Protein AF-X1MMC7-F1 (afdb_monomer_lite)

Structure (mmCIF, N/CA/C/O backbone):
data_AF-X1MMC7-F1
#
_entry.id   AF-X1MMC7-F1
#
loop_
_atom_site.group_PDB
_atom_site.id
_atom_site.type_symb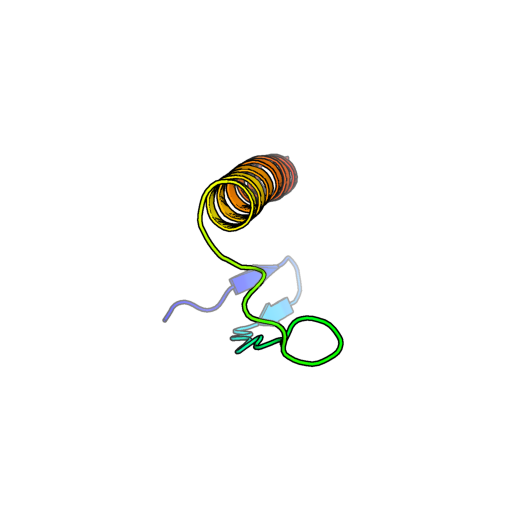ol
_atom_site.label_atom_id
_atom_site.label_alt_id
_atom_site.label_comp_id
_atom_site.label_asym_id
_atom_site.label_entity_id
_atom_site.label_seq_id
_atom_site.pdbx_PDB_ins_code
_atom_site.Cartn_x
_atom_site.Cartn_y
_atom_site.Cartn_z
_atom_site.o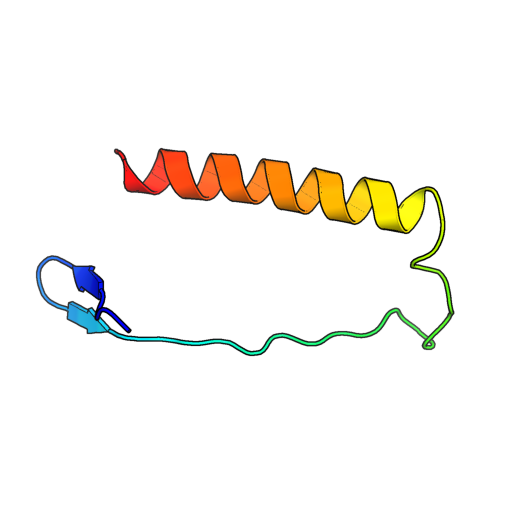ccupancy
_atom_site.B_iso_or_equiv
_atom_site.auth_seq_id
_atom_site.auth_comp_id
_atom_site.auth_asym_id
_atom_site.auth_atom_id
_atom_site.pdbx_PDB_model_num
ATOM 1 N N . MET A 1 1 ? -2.710 6.133 -21.754 1.00 57.66 1 MET A N 1
ATOM 2 C CA . MET A 1 1 ? -1.717 5.450 -20.898 1.00 57.66 1 MET A CA 1
ATOM 3 C C . MET A 1 1 ? -0.411 5.457 -21.658 1.00 57.66 1 MET A C 1
ATOM 5 O O . MET A 1 1 ? -0.374 4.887 -22.738 1.00 57.66 1 MET A O 1
ATOM 9 N N . GLU A 1 2 ? 0.594 6.172 -21.162 1.00 78.69 2 GLU A N 1
ATOM 10 C CA . GLU A 1 2 ? 1.880 6.321 -21.852 1.00 78.69 2 GLU A CA 1
ATOM 11 C C . GLU A 1 2 ? 2.861 5.240 -21.398 1.00 78.69 2 GLU A C 1
ATOM 13 O O . GLU A 1 2 ? 2.987 4.962 -20.201 1.00 78.69 2 GLU A O 1
ATOM 18 N N . TYR A 1 3 ? 3.540 4.624 -22.363 1.00 83.44 3 TYR A N 1
ATOM 19 C CA . TYR A 1 3 ? 4.601 3.657 -22.108 1.00 83.44 3 TYR A CA 1
ATOM 20 C C . TYR A 1 3 ? 5.837 4.377 -21.568 1.00 83.44 3 TYR A C 1
ATOM 22 O O . TYR A 1 3 ? 6.181 5.471 -22.014 1.00 83.44 3 TYR A O 1
ATOM 30 N N . LYS A 1 4 ? 6.519 3.770 -20.593 1.00 83.50 4 LYS A N 1
ATOM 31 C CA . LYS A 1 4 ? 7.811 4.274 -20.123 1.00 83.50 4 LYS A CA 1
ATOM 32 C C . LYS A 1 4 ? 8.927 3.677 -20.952 1.00 83.50 4 LYS A C 1
ATOM 34 O O . LYS A 1 4 ? 8.934 2.477 -21.209 1.00 83.50 4 LYS A O 1
ATOM 39 N N . HIS A 1 5 ? 9.888 4.522 -21.297 1.00 86.00 5 HIS A N 1
ATOM 40 C CA . HIS A 1 5 ? 11.080 4.147 -22.039 1.00 86.00 5 HIS A CA 1
ATOM 41 C C . HIS A 1 5 ? 12.315 4.374 -21.157 1.00 86.00 5 HIS A C 1
ATOM 43 O O . HIS A 1 5 ? 12.457 5.408 -20.507 1.00 86.00 5 HIS A O 1
ATOM 49 N N . SER A 1 6 ? 13.192 3.382 -21.113 1.00 83.25 6 SER A N 1
ATOM 50 C CA . SER A 1 6 ? 14.577 3.462 -20.649 1.00 83.25 6 SER A CA 1
ATOM 51 C C . SER A 1 6 ? 15.494 3.205 -21.850 1.00 83.25 6 SER A C 1
ATOM 53 O O . SER A 1 6 ? 15.003 2.835 -22.917 1.00 83.25 6 SER A O 1
ATOM 55 N N . ARG A 1 7 ? 16.816 3.369 -21.692 1.00 83.12 7 ARG A N 1
ATOM 56 C CA . ARG A 1 7 ? 17.806 3.348 -22.791 1.00 83.12 7 ARG A CA 1
ATOM 57 C C . ARG A 1 7 ? 17.615 2.177 -23.772 1.00 83.12 7 ARG A C 1
ATOM 59 O O . ARG A 1 7 ? 17.784 2.363 -24.969 1.00 83.12 7 ARG A O 1
ATOM 66 N N . ASN A 1 8 ? 17.203 1.008 -23.275 1.00 88.69 8 ASN A N 1
ATOM 67 C CA . ASN A 1 8 ? 16.971 -0.195 -24.083 1.00 88.69 8 ASN A CA 1
ATOM 68 C C . ASN A 1 8 ? 15.675 -0.944 -23.716 1.00 88.69 8 ASN A C 1
ATOM 70 O O . ASN A 1 8 ? 15.523 -2.107 -24.077 1.00 88.69 8 ASN A O 1
ATOM 74 N N . GLN A 1 9 ? 14.763 -0.341 -22.945 1.00 80.69 9 GLN A N 1
ATOM 75 C CA . GLN A 1 9 ? 13.588 -1.052 -22.423 1.00 80.69 9 GLN A CA 1
ATOM 76 C C . GLN A 1 9 ? 12.334 -0.193 -22.522 1.00 80.69 9 GLN A C 1
ATOM 78 O O . GLN A 1 9 ? 12.353 0.970 -22.131 1.00 80.69 9 GLN A O 1
ATOM 83 N N . VAL A 1 10 ? 11.233 -0.783 -22.982 1.00 87.62 10 VAL A N 1
ATOM 84 C CA . VAL A 1 10 ? 9.914 -0.143 -23.021 1.00 87.62 10 VAL A CA 1
ATOM 85 C C . VAL A 1 10 ? 8.970 -0.950 -22.149 1.00 87.62 10 VAL A C 1
ATOM 87 O O . VAL A 1 10 ? 8.835 -2.155 -22.342 1.00 87.62 10 VAL A O 1
ATOM 90 N N . PHE A 1 11 ? 8.339 -0.315 -21.165 1.00 86.56 11 PHE A N 1
ATOM 91 C CA . PHE A 1 11 ? 7.481 -1.013 -20.216 1.00 86.56 11 PHE A CA 1
ATOM 92 C C . PHE A 1 11 ? 6.289 -0.165 -19.772 1.00 86.56 11 PHE A C 1
ATOM 94 O O . PHE A 1 11 ? 6.375 1.046 -19.566 1.00 86.56 11 PHE A O 1
ATOM 101 N N . LEU A 1 12 ? 5.160 -0.837 -19.570 1.00 86.31 12 LEU A N 1
ATOM 102 C CA . LEU A 1 12 ? 3.956 -0.285 -18.960 1.00 86.31 12 LEU A CA 1
ATOM 103 C C . LEU A 1 12 ? 3.505 -1.261 -17.883 1.00 86.31 12 LEU A C 1
ATOM 105 O O . LEU A 1 12 ? 2.796 -2.225 -18.156 1.00 86.31 12 LEU A O 1
ATOM 109 N N . ILE A 1 13 ? 3.973 -1.033 -16.658 1.00 83.88 13 ILE A N 1
ATOM 110 C CA . ILE A 1 13 ? 3.705 -1.940 -15.545 1.00 83.88 13 ILE A CA 1
ATOM 111 C C . ILE A 1 13 ? 2.779 -1.253 -14.550 1.00 83.88 13 ILE A C 1
ATOM 113 O O . ILE A 1 13 ? 3.171 -0.312 -13.856 1.00 83.88 13 ILE A O 1
ATOM 117 N N . ASN A 1 14 ? 1.547 -1.751 -14.491 1.00 87.62 14 ASN A N 1
ATOM 118 C CA . ASN A 1 14 ? 0.502 -1.275 -13.597 1.00 87.62 14 ASN A CA 1
ATOM 119 C C . ASN A 1 14 ? 0.308 -2.296 -12.473 1.00 87.62 14 ASN A C 1
ATOM 121 O O . ASN A 1 14 ? -0.140 -3.413 -12.714 1.00 87.62 14 ASN A O 1
ATOM 125 N N . TYR A 1 15 ? 0.633 -1.911 -11.239 1.00 85.88 15 TYR A N 1
ATOM 126 C CA . TYR A 1 15 ? 0.491 -2.781 -10.073 1.00 85.88 15 TYR A CA 1
ATOM 127 C C . TYR A 1 15 ? -0.741 -2.406 -9.250 1.00 85.88 15 TYR A C 1
ATOM 129 O O . TYR A 1 15 ? -0.897 -1.252 -8.847 1.00 85.88 15 TYR A O 1
ATOM 137 N N . HIS A 1 16 ? -1.572 -3.397 -8.924 1.00 90.12 16 HIS A N 1
ATOM 138 C CA . HIS A 1 16 ? -2.652 -3.257 -7.950 1.00 90.12 16 HIS A CA 1
ATOM 139 C C . HIS A 1 16 ? -2.245 -3.908 -6.622 1.00 90.12 16 HIS A C 1
ATOM 141 O O . HIS A 1 16 ? -2.503 -5.084 -6.373 1.00 90.12 16 HIS A O 1
ATOM 147 N N . LEU A 1 17 ? -1.557 -3.141 -5.774 1.00 87.06 17 LEU A N 1
ATOM 148 C CA . LEU A 1 17 ? -1.097 -3.614 -4.471 1.00 87.06 17 LEU A CA 1
ATOM 149 C C . LEU A 1 17 ? -2.165 -3.367 -3.399 1.00 87.06 17 LEU A C 1
ATOM 151 O O . LEU A 1 17 ? -2.444 -2.222 -3.040 1.00 87.06 17 LEU A O 1
ATOM 155 N N . VAL A 1 18 ? -2.697 -4.449 -2.833 1.00 90.12 18 VAL A N 1
ATOM 156 C CA . VAL A 1 18 ? -3.607 -4.421 -1.681 1.00 90.12 18 VAL A CA 1
ATOM 157 C C . VAL A 1 18 ? -2.990 -5.230 -0.552 1.00 90.12 18 VAL A C 1
ATOM 159 O O . VAL A 1 18 ? -2.500 -6.334 -0.767 1.00 90.12 18 VAL A O 1
ATOM 162 N N . TRP A 1 19 ? -3.028 -4.700 0.669 1.00 89.19 19 TRP A N 1
ATOM 1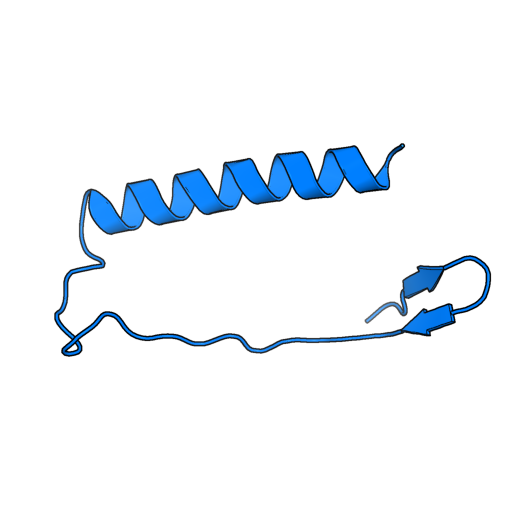63 C CA . TRP A 1 19 ? -2.580 -5.422 1.858 1.00 89.19 19 TRP A CA 1
ATOM 164 C C . TRP A 1 19 ? -3.522 -5.188 3.039 1.00 89.19 19 TRP A C 1
ATOM 166 O O . TRP A 1 19 ? -4.309 -4.241 3.058 1.00 89.19 19 TRP A O 1
ATOM 176 N N . CYS A 1 20 ? -3.426 -6.054 4.049 1.00 87.75 20 CYS A N 1
ATOM 177 C CA . CYS A 1 20 ? -4.220 -5.982 5.274 1.00 87.75 20 CYS A CA 1
ATOM 178 C C . CYS A 1 20 ? -3.322 -5.976 6.526 1.00 87.75 20 CYS A C 1
ATOM 180 O O . CYS A 1 20 ? -2.294 -6.655 6.543 1.00 87.75 20 CYS A O 1
ATOM 182 N N . PRO A 1 21 ? -3.700 -5.262 7.605 1.00 89.31 21 PRO A N 1
ATOM 183 C CA . PRO A 1 21 ? -2.998 -5.328 8.886 1.00 89.31 21 PRO A CA 1
ATOM 184 C C . PRO A 1 21 ? -3.038 -6.731 9.505 1.00 89.31 21 PRO A C 1
ATOM 186 O O . PRO A 1 21 ? -4.007 -7.477 9.328 1.00 89.31 21 PRO A O 1
ATOM 189 N N . LYS A 1 22 ? -2.022 -7.077 10.306 1.00 88.94 22 LYS A N 1
ATOM 190 C CA . LYS A 1 22 ? -1.976 -8.363 11.019 1.00 88.94 22 LYS A CA 1
ATOM 191 C C . LYS A 1 22 ? -3.232 -8.539 11.888 1.00 88.94 22 LYS A C 1
ATOM 193 O O . LYS A 1 22 ? -3.633 -7.627 12.612 1.00 88.94 22 LYS A O 1
ATOM 198 N N . ARG A 1 23 ? -3.856 -9.722 11.803 1.00 91.00 23 ARG A N 1
ATOM 199 C CA . ARG A 1 23 ? -5.144 -10.069 12.449 1.00 91.00 23 ARG A CA 1
ATOM 200 C C . ARG A 1 23 ? -6.339 -9.208 12.001 1.00 91.00 23 ARG A C 1
ATOM 202 O O . ARG A 1 23 ? -7.326 -9.137 12.723 1.00 91.00 23 ARG A O 1
ATOM 209 N N . ARG A 1 24 ? -6.244 -8.527 10.847 1.00 86.00 24 ARG A N 1
ATOM 210 C CA . ARG A 1 24 ? -7.302 -7.686 10.247 1.00 86.00 24 ARG A CA 1
ATOM 211 C C . ARG A 1 24 ? -7.918 -6.671 11.221 1.00 86.00 24 ARG A C 1
ATOM 213 O O . ARG A 1 24 ? -9.060 -6.248 11.058 1.00 86.00 24 ARG A O 1
ATOM 220 N N . LYS A 1 25 ? -7.165 -6.268 12.248 1.00 85.44 25 LYS A N 1
ATOM 221 C CA . LYS A 1 25 ? -7.636 -5.284 13.221 1.00 85.44 25 LYS A CA 1
ATOM 222 C C . LYS A 1 25 ? -7.822 -3.941 12.516 1.00 85.44 25 LYS A C 1
ATOM 224 O O . LYS A 1 25 ? -6.996 -3.559 11.684 1.00 85.44 25 LYS A O 1
ATOM 229 N N . LYS A 1 26 ? -8.869 -3.197 12.884 1.00 84.38 26 LYS A N 1
ATOM 230 C CA . LYS A 1 26 ? -9.156 -1.841 12.379 1.00 84.38 26 LYS A CA 1
ATOM 231 C C . LYS A 1 26 ? -8.183 -0.803 12.970 1.00 84.38 26 LYS A C 1
ATOM 233 O O . LYS A 1 26 ? -8.591 0.162 13.597 1.00 84.38 26 LYS A O 1
ATOM 238 N N . VAL A 1 27 ? -6.878 -1.026 12.803 1.00 86.19 27 VAL A N 1
ATOM 239 C CA . VAL A 1 27 ? -5.799 -0.168 13.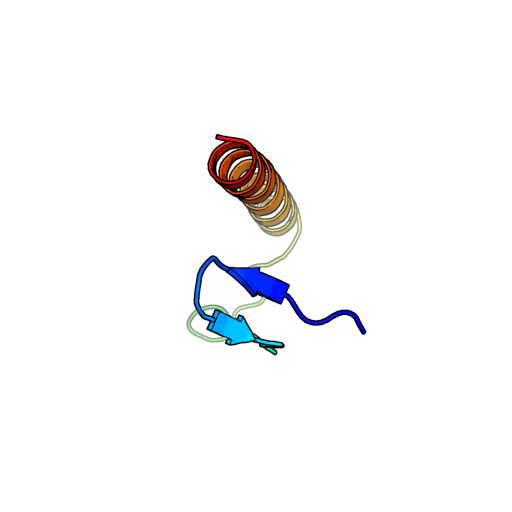333 1.00 86.19 27 VAL A CA 1
ATOM 240 C C . VAL A 1 27 ? -5.468 1.002 12.413 1.00 86.19 27 VAL A C 1
ATOM 242 O O . VAL A 1 27 ? -4.860 1.977 12.840 1.00 86.19 27 VAL A O 1
ATOM 245 N N . LEU A 1 28 ? -5.882 0.932 11.146 1.00 83.12 28 LEU A N 1
ATOM 246 C CA . LEU A 1 28 ? -5.686 1.988 10.153 1.00 83.12 28 LEU A CA 1
ATOM 247 C C . LEU A 1 28 ? -6.726 3.108 10.317 1.00 83.12 28 LEU A C 1
ATOM 249 O O . LEU A 1 28 ? -7.398 3.491 9.365 1.00 83.12 28 LEU A O 1
ATOM 253 N N . VAL A 1 29 ? -6.857 3.640 11.532 1.00 86.38 29 VAL A N 1
ATOM 254 C CA . VAL A 1 29 ? -7.763 4.746 11.870 1.00 86.38 29 VAL A CA 1
ATOM 255 C C . VAL A 1 29 ? -6.993 5.903 12.517 1.00 86.38 29 VAL A C 1
ATOM 257 O O . VAL A 1 29 ? -5.873 5.741 13.011 1.00 86.38 29 VAL A O 1
ATOM 260 N N . ASN A 1 30 ? -7.578 7.103 12.489 1.00 87.62 30 ASN A N 1
ATOM 261 C CA . ASN A 1 30 ? -7.083 8.305 13.171 1.00 87.62 30 ASN A CA 1
ATOM 262 C C . ASN A 1 30 ? -5.611 8.653 12.858 1.00 87.62 30 ASN A C 1
ATOM 264 O O . ASN A 1 30 ? -5.232 8.879 11.704 1.00 87.62 30 ASN A O 1
ATOM 268 N N . LYS A 1 31 ? -4.774 8.733 13.902 1.00 87.94 31 LYS A N 1
ATOM 269 C CA . LYS A 1 31 ? -3.372 9.167 13.833 1.00 87.94 31 LYS A CA 1
ATOM 270 C C . LYS A 1 31 ? -2.505 8.204 13.017 1.00 87.94 31 LYS A C 1
ATOM 272 O O . LYS A 1 31 ? -1.634 8.655 12.279 1.00 87.94 31 LYS A O 1
ATOM 277 N N . ILE A 1 32 ? -2.779 6.899 13.085 1.00 85.31 32 ILE A N 1
ATOM 278 C CA . ILE A 1 32 ? -2.006 5.872 12.369 1.00 85.31 32 ILE A CA 1
ATOM 279 C C . ILE A 1 32 ? -2.224 6.011 10.858 1.00 85.31 32 ILE A C 1
ATOM 281 O O . ILE A 1 32 ? -1.262 6.042 10.091 1.00 85.31 32 ILE A O 1
ATOM 285 N N . ALA A 1 33 ? -3.475 6.210 10.429 1.00 88.62 33 ALA A N 1
ATOM 286 C CA . ALA A 1 33 ? -3.802 6.451 9.024 1.00 88.62 33 ALA A CA 1
ATOM 287 C C . ALA A 1 33 ? -3.211 7.768 8.486 1.00 88.62 33 ALA A C 1
ATOM 289 O O . ALA A 1 33 ? -2.860 7.853 7.307 1.00 88.62 33 ALA A O 1
ATOM 290 N N . LYS A 1 34 ? -3.106 8.806 9.329 1.00 89.44 34 LYS A N 1
ATOM 291 C CA . LYS A 1 34 ? -2.438 10.068 8.967 1.00 89.44 34 LYS A CA 1
ATOM 292 C C . LYS A 1 34 ? -0.927 9.870 8.800 1.00 89.44 34 LYS A C 1
ATOM 294 O O . LYS A 1 34 ? -0.374 10.298 7.791 1.00 89.44 34 LYS A O 1
ATOM 299 N N . ARG A 1 35 ? -0.273 9.155 9.726 1.00 88.44 35 ARG A N 1
ATOM 300 C CA . ARG A 1 35 ? 1.179 8.900 9.675 1.00 88.44 35 ARG A CA 1
ATOM 301 C C . ARG A 1 35 ? 1.582 8.029 8.483 1.00 88.44 35 ARG A C 1
ATOM 303 O O . ARG A 1 35 ? 2.577 8.325 7.831 1.00 88.44 35 ARG A O 1
ATOM 310 N N . LEU A 1 36 ? 0.776 7.019 8.147 1.00 88.06 36 LEU A N 1
ATOM 311 C CA . LEU A 1 36 ? 0.992 6.186 6.958 1.00 88.06 36 LEU A CA 1
ATOM 312 C C . LEU A 1 36 ? 0.949 7.016 5.662 1.00 88.06 36 LEU A C 1
ATOM 314 O O . LEU A 1 36 ? 1.801 6.860 4.790 1.00 88.06 36 LEU A O 1
ATOM 318 N N . ARG A 1 37 ? -0.021 7.932 5.546 1.00 86.69 37 ARG A N 1
ATOM 319 C CA . ARG A 1 37 ? -0.132 8.838 4.392 1.00 86.69 37 ARG A CA 1
ATOM 320 C C . ARG A 1 37 ? 1.052 9.799 4.300 1.00 86.69 37 ARG A C 1
ATOM 322 O O . ARG A 1 37 ? 1.591 9.977 3.213 1.00 86.69 37 ARG A O 1
ATOM 329 N N . LEU A 1 38 ? 1.491 10.358 5.428 1.00 87.31 38 LEU A N 1
ATOM 330 C CA . LEU A 1 38 ? 2.679 11.213 5.474 1.00 87.31 38 LEU A CA 1
ATOM 331 C C . LEU A 1 38 ? 3.933 10.464 4.999 1.00 87.31 38 LEU A C 1
ATOM 333 O O . LEU A 1 38 ? 4.670 10.971 4.159 1.00 87.31 38 LEU A O 1
ATOM 337 N N . PHE A 1 39 ? 4.137 9.233 5.474 1.00 85.00 39 PHE A N 1
ATOM 338 C CA . PHE A 1 39 ? 5.266 8.400 5.055 1.00 85.00 39 PHE A CA 1
ATOM 339 C C . PHE A 1 39 ? 5.247 8.112 3.544 1.00 85.00 39 PHE A C 1
ATOM 341 O O . PHE A 1 39 ? 6.278 8.216 2.880 1.00 85.00 39 PHE A O 1
ATOM 348 N N . LYS A 1 40 ? 4.060 7.850 2.973 1.00 82.38 40 LYS A N 1
ATOM 349 C CA . LYS A 1 40 ? 3.881 7.689 1.520 1.00 82.38 40 LYS A CA 1
ATOM 350 C C . LYS A 1 40 ? 4.324 8.934 0.742 1.00 82.38 40 LYS A C 1
ATOM 352 O O . LYS A 1 40 ? 4.953 8.801 -0.305 1.00 82.38 40 LYS A O 1
ATOM 357 N N . ASN A 1 41 ? 4.024 10.130 1.249 1.00 80.75 41 ASN A N 1
ATOM 358 C CA . ASN A 1 41 ? 4.418 11.382 0.600 1.00 80.75 41 ASN A CA 1
ATOM 359 C C . ASN A 1 41 ? 5.942 11.571 0.601 1.00 80.75 41 ASN A C 1
ATOM 361 O O . ASN A 1 41 ? 6.503 11.939 -0.428 1.00 80.75 41 ASN A O 1
ATOM 365 N N . ILE A 1 42 ? 6.618 11.248 1.708 1.00 80.00 42 ILE A N 1
ATOM 366 C CA . ILE A 1 42 ? 8.085 11.337 1.813 1.00 80.00 42 ILE A CA 1
ATOM 367 C C . ILE A 1 42 ? 8.764 10.372 0.832 1.00 80.00 42 ILE A C 1
ATOM 369 O O . ILE A 1 42 ? 9.677 10.771 0.108 1.00 8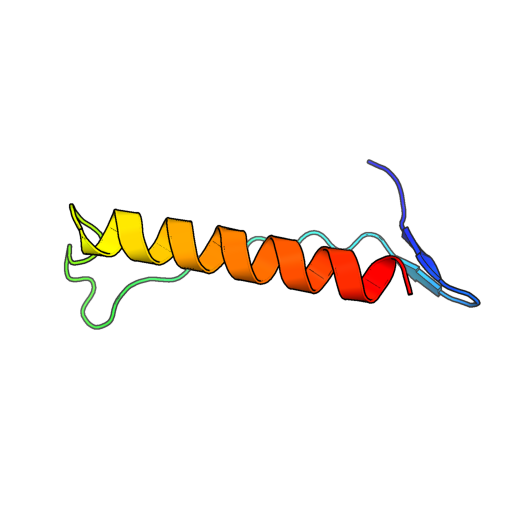0.00 42 ILE A O 1
ATOM 373 N N . LEU A 1 43 ? 8.298 9.119 0.765 1.00 83.44 43 LEU A N 1
ATOM 374 C CA . LEU A 1 43 ? 8.818 8.140 -0.196 1.00 83.44 43 LEU A CA 1
ATOM 375 C C . LEU A 1 43 ? 8.607 8.590 -1.644 1.00 83.44 43 LEU A C 1
ATOM 377 O O . LEU A 1 43 ? 9.486 8.406 -2.481 1.00 83.44 43 LEU A O 1
ATOM 381 N N . ARG A 1 44 ? 7.462 9.216 -1.941 1.00 81.06 44 ARG A N 1
ATOM 382 C CA . ARG A 1 44 ? 7.171 9.741 -3.279 1.00 81.06 44 ARG A CA 1
ATOM 383 C C . ARG A 1 44 ? 8.130 10.863 -3.684 1.00 81.06 44 ARG A C 1
ATOM 385 O O . ARG A 1 44 ? 8.508 10.900 -4.847 1.00 81.06 44 ARG A O 1
ATOM 392 N N . ILE A 1 45 ? 8.516 11.747 -2.761 1.00 78.44 45 ILE A N 1
ATOM 393 C CA . ILE A 1 45 ? 9.482 12.827 -3.035 1.00 78.44 45 ILE A CA 1
ATOM 394 C C . ILE A 1 45 ? 10.858 12.235 -3.367 1.00 78.44 45 ILE A C 1
ATOM 396 O O . ILE A 1 45 ? 11.422 12.565 -4.406 1.00 78.44 45 ILE A O 1
ATOM 400 N N . ARG A 1 46 ? 11.346 11.291 -2.550 1.00 72.75 46 ARG A N 1
ATOM 401 C CA . ARG A 1 46 ? 12.628 10.598 -2.785 1.00 72.75 46 ARG A CA 1
ATOM 402 C C . ARG A 1 46 ? 12.664 9.832 -4.110 1.00 72.75 46 ARG A C 1
ATOM 404 O O . ARG A 1 46 ? 13.613 9.950 -4.870 1.00 72.75 46 ARG A O 1
ATOM 411 N N . ALA A 1 47 ? 11.597 9.101 -4.426 1.00 73.94 47 ALA A N 1
ATOM 412 C CA . ALA A 1 47 ? 11.511 8.359 -5.683 1.00 73.94 47 ALA A CA 1
ATOM 413 C C . ALA A 1 47 ? 11.426 9.266 -6.925 1.00 73.94 47 ALA A C 1
ATOM 415 O O . ALA A 1 47 ? 11.588 8.784 -8.047 1.00 73.94 47 ALA A O 1
ATOM 416 N N . LYS A 1 48 ? 11.104 10.555 -6.746 1.00 66.50 48 LYS A N 1
ATOM 417 C CA . LYS A 1 48 ? 11.102 11.542 -7.826 1.00 66.50 48 LYS A CA 1
ATOM 418 C C . LYS A 1 48 ? 12.494 12.146 -8.020 1.00 66.50 48 LYS A C 1
ATOM 420 O O . LYS A 1 48 ? 12.939 12.209 -9.157 1.00 66.50 48 LYS A O 1
ATOM 425 N N . SER A 1 49 ? 13.194 12.484 -6.932 1.00 61.38 49 SER A N 1
ATOM 426 C CA . SER A 1 49 ? 14.562 13.024 -6.999 1.00 61.38 49 SER A CA 1
ATOM 427 C C . SER A 1 49 ? 15.561 12.045 -7.616 1.00 61.38 49 SER A C 1
ATOM 429 O O . SER A 1 49 ? 16.472 12.461 -8.311 1.00 61.38 49 SER A O 1
ATOM 431 N N . GLU A 1 50 ? 15.370 10.742 -7.409 1.00 59.97 50 GLU A N 1
ATOM 432 C CA . GLU A 1 50 ? 16.240 9.690 -7.958 1.00 59.97 50 GLU A CA 1
ATOM 433 C C . GLU A 1 50 ? 15.996 9.409 -9.456 1.00 59.97 50 GLU A C 1
ATOM 435 O O . GLU A 1 50 ? 16.752 8.674 -10.076 1.00 59.97 50 GLU A O 1
ATOM 440 N N . LYS A 1 51 ? 14.926 9.966 -10.042 1.00 56.72 51 LYS A N 1
ATOM 441 C CA . LYS A 1 51 ? 14.620 9.858 -11.482 1.00 56.72 51 LYS A CA 1
ATOM 442 C C . LYS A 1 51 ? 14.978 11.106 -12.283 1.00 56.72 51 LYS A C 1
ATOM 444 O O . LYS A 1 51 ? 14.911 11.054 -13.506 1.00 56.72 51 LYS A O 1
ATOM 449 N N . GLU A 1 52 ? 15.259 12.214 -11.602 1.00 54.22 52 GLU A N 1
ATOM 450 C CA . GLU A 1 52 ? 15.683 13.483 -12.207 1.00 54.22 52 GLU A CA 1
ATOM 451 C C . GLU A 1 52 ? 17.219 13.660 -12.178 1.00 54.22 52 GLU A C 1
ATOM 453 O O . GLU A 1 52 ? 17.710 14.634 -12.744 1.00 54.22 52 GLU A O 1
ATOM 458 N N . LEU A 1 53 ? 17.963 12.720 -11.571 1.00 46.12 53 LEU A N 1
ATOM 459 C CA . LEU A 1 53 ? 19.426 12.577 -11.654 1.00 46.12 53 LEU A CA 1
ATOM 460 C C . LEU A 1 53 ? 19.798 11.487 -12.672 1.00 46.12 53 LEU A C 1
ATOM 462 O O . LEU A 1 53 ? 20.816 11.665 -13.374 1.00 46.12 53 LEU A O 1
#

pL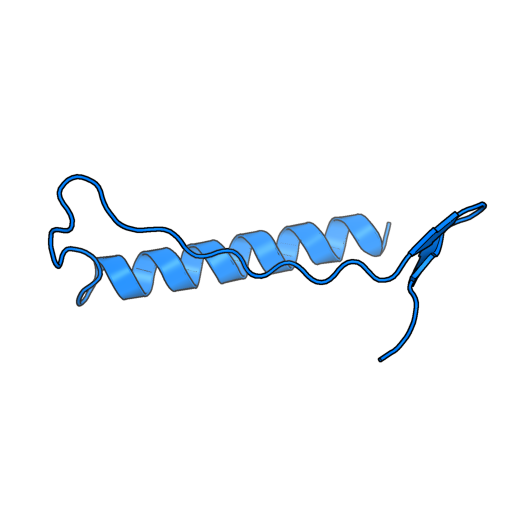DDT: mean 81.51, std 10.29, range [46.12, 91.0]

InterPro domains:
  IPR002686 Transposase IS200-like [PF01797] (10-38)
  IPR036515 Transposase IS200-like superfamily [G3DSA:3.30.70.1290] (1-53)
  IPR036515 Transposase IS200-like superfamily [SSF143422] (1-37)

Secondary structure (DSSP, 8-state):
-PPEEETTEEE----------GGG-S-SSHHHHHHHHHHHHHHHHHHHHTT--

Sequence (53 aa):
MEYKHSRNQVFLINYHLVWCPKRRKKVLVNKIAKRLRLFKNILRIRAKSEKEL

Radius of gyration: 16.18 Å; chains: 1; bounding box: 29×24×38 Å

Organism: NCBI:txid412755

Foldseek 3Di:
DDWDDDPPDTDDDDDDDDDAPVVNDPPCDDPNVVVVVVVVVVVVVVVVVVVVD